Protein AF-A0A7K3G506-F1 (afdb_monomer)

Secondary structure (DSSP, 8-state):
--HHHHHHHHHTSPTT---EESS-SSSHHHHHHHHHHHHTT-SEEEEE-S-S--S-HHHHHHHHHHHHHT-SSGGGGHHHHHHHHHHTT-TTS-HHHHHHHHGGGGEEEEE--TTPPPPSSPPPPPPPTT----

Structure (mmCIF, N/CA/C/O backbone):
data_AF-A0A7K3G506-F1
#
_entry.id   AF-A0A7K3G506-F1
#
loop_
_atom_site.group_PDB
_atom_site.id
_atom_site.type_symbol
_atom_site.label_atom_id
_atom_site.label_alt_id
_atom_site.label_comp_id
_atom_site.label_asym_id
_atom_site.label_entity_id
_atom_site.label_seq_id
_atom_site.pdbx_PDB_ins_code
_atom_site.Cartn_x
_atom_site.Cartn_y
_atom_site.Cartn_z
_atom_site.occupancy
_atom_site.B_iso_or_equiv
_atom_site.auth_seq_id
_atom_site.auth_comp_id
_atom_site.auth_asym_id
_atom_site.auth_atom_id
_atom_site.pdbx_PDB_model_num
ATOM 1 N N . GLU A 1 1 ? -14.184 5.376 -9.229 1.00 81.75 1 GLU A N 1
ATOM 2 C CA . GLU A 1 1 ? -14.603 5.034 -7.856 1.00 81.75 1 GLU A CA 1
ATOM 3 C C . GLU A 1 1 ? -14.510 6.304 -7.027 1.00 81.75 1 GLU A C 1
ATOM 5 O O . GLU A 1 1 ? -13.584 7.082 -7.232 1.00 81.75 1 GLU A O 1
ATOM 10 N N . THR A 1 2 ? -15.489 6.560 -6.175 1.00 92.44 2 THR A N 1
ATOM 11 C CA . THR A 1 2 ? -15.476 7.658 -5.203 1.00 92.44 2 THR A CA 1
ATOM 12 C C . THR A 1 2 ? -14.801 7.214 -3.906 1.00 92.44 2 THR A C 1
ATOM 14 O O . THR A 1 2 ? -14.632 6.023 -3.656 1.00 92.44 2 THR A O 1
ATOM 17 N N . TRP A 1 3 ? -14.452 8.162 -3.031 1.00 93.25 3 TRP A N 1
ATOM 18 C CA . TRP A 1 3 ? -13.881 7.822 -1.724 1.00 93.25 3 TRP A CA 1
ATOM 19 C C . TRP A 1 3 ? -14.813 6.934 -0.883 1.00 93.25 3 TRP A C 1
ATOM 21 O O . TRP A 1 3 ? -14.336 5.993 -0.261 1.00 93.25 3 TRP A O 1
ATOM 31 N N . ALA A 1 4 ? -16.126 7.202 -0.887 1.00 95.00 4 ALA A N 1
ATOM 32 C CA . ALA A 1 4 ? -17.100 6.434 -0.106 1.00 95.00 4 ALA A CA 1
ATOM 33 C C . ALA A 1 4 ? -17.205 4.983 -0.599 1.00 95.00 4 ALA A C 1
ATOM 35 O O . ALA A 1 4 ? -17.148 4.060 0.205 1.00 95.00 4 ALA A O 1
ATOM 36 N N . GLU A 1 5 ? -17.256 4.783 -1.920 1.00 95.50 5 GLU A N 1
ATOM 37 C CA . GLU A 1 5 ? -17.247 3.444 -2.524 1.00 95.50 5 GLU A CA 1
ATOM 38 C C . GLU A 1 5 ? -15.960 2.680 -2.178 1.00 95.50 5 GLU A C 1
ATOM 40 O O . GLU A 1 5 ? -16.018 1.513 -1.789 1.00 95.50 5 GLU A O 1
ATOM 45 N N . ALA A 1 6 ? -14.802 3.348 -2.259 1.00 93.62 6 ALA A N 1
ATOM 46 C CA . ALA A 1 6 ? -13.521 2.752 -1.894 1.00 93.62 6 ALA A CA 1
ATOM 47 C C . ALA A 1 6 ? -13.464 2.394 -0.401 1.00 93.62 6 ALA A C 1
ATOM 49 O O . ALA A 1 6 ? -12.994 1.314 -0.045 1.00 93.62 6 ALA A O 1
ATOM 50 N N . TYR A 1 7 ? -13.946 3.285 0.468 1.00 95.75 7 TYR A N 1
ATOM 51 C CA . TYR A 1 7 ? -13.990 3.075 1.911 1.00 95.75 7 TYR A CA 1
ATOM 52 C C . TYR A 1 7 ? -14.862 1.875 2.274 1.00 95.75 7 TYR A C 1
ATOM 54 O O . TYR A 1 7 ? -14.389 0.993 2.984 1.00 95.75 7 TYR A O 1
ATOM 62 N N . ASP A 1 8 ? -16.094 1.803 1.765 1.00 96.69 8 ASP A N 1
ATOM 63 C CA . ASP A 1 8 ? -17.013 0.710 2.091 1.00 96.69 8 ASP A CA 1
ATOM 64 C C . ASP A 1 8 ? -16.474 -0.638 1.609 1.00 96.69 8 ASP A C 1
ATOM 66 O O . ASP A 1 8 ? -16.437 -1.598 2.378 1.00 96.69 8 ASP A O 1
ATOM 70 N N . ARG A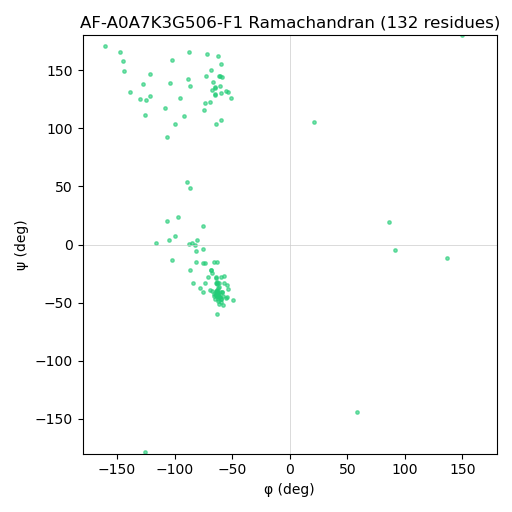 1 9 ? -15.946 -0.693 0.379 1.00 95.50 9 ARG A N 1
ATOM 71 C CA . ARG A 1 9 ? -15.311 -1.902 -0.161 1.00 95.50 9 ARG A CA 1
ATOM 72 C C . ARG A 1 9 ? -14.127 -2.373 0.686 1.00 95.50 9 ARG A C 1
ATOM 74 O O . ARG A 1 9 ? -13.942 -3.575 0.846 1.00 95.50 9 ARG A O 1
ATOM 81 N N . LEU A 1 10 ? -13.301 -1.451 1.180 1.00 94.94 10 LEU A N 1
ATOM 82 C CA . LEU A 1 10 ? -12.133 -1.771 2.006 1.00 94.94 10 LEU A CA 1
ATOM 83 C C . LEU A 1 10 ? -12.538 -2.159 3.433 1.00 94.94 10 LEU A C 1
ATOM 85 O O . LEU A 1 10 ? -12.032 -3.138 3.969 1.00 94.94 10 LEU A O 1
ATOM 89 N N . ARG A 1 11 ? -13.517 -1.463 4.015 1.00 95.38 11 ARG A N 1
ATOM 90 C CA . ARG A 1 11 ? -14.072 -1.763 5.341 1.00 95.38 11 ARG A CA 1
ATOM 91 C C . ARG A 1 11 ? -14.709 -3.156 5.401 1.00 95.38 11 ARG A C 1
ATOM 93 O O . ARG A 1 11 ? -14.614 -3.811 6.434 1.00 95.38 11 ARG A O 1
ATOM 100 N N . ASP A 1 12 ? -15.356 -3.593 4.321 1.00 96.38 12 ASP A N 1
ATOM 101 C CA . ASP A 1 12 ? -16.003 -4.910 4.221 1.00 96.38 12 ASP A CA 1
ATOM 102 C C . ASP A 1 12 ? -15.055 -6.025 3.736 1.00 96.38 12 ASP A C 1
ATOM 104 O O . ASP A 1 12 ? -15.473 -7.179 3.603 1.00 96.38 12 ASP A O 1
ATOM 108 N N . ALA A 1 13 ? -13.784 -5.711 3.466 1.00 94.62 13 ALA A N 1
ATOM 109 C CA . ALA A 1 13 ? -12.808 -6.698 3.026 1.00 94.62 13 ALA A CA 1
ATOM 110 C C . ALA A 1 13 ? -12.463 -7.699 4.142 1.00 94.62 13 ALA A C 1
ATOM 112 O O . ALA A 1 13 ? -12.473 -7.377 5.332 1.00 94.62 13 ALA A O 1
ATOM 113 N N . GLU A 1 14 ? -12.115 -8.929 3.752 1.00 91.81 14 GLU A N 1
ATOM 114 C CA . GLU 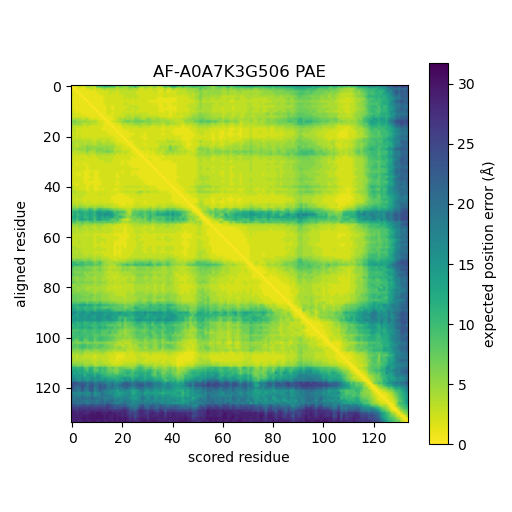A 1 14 ? -11.719 -9.966 4.705 1.00 91.81 14 GLU A CA 1
ATOM 115 C C . GLU A 1 14 ? -10.477 -9.537 5.503 1.00 91.81 14 GLU A C 1
ATOM 117 O O . GLU A 1 14 ? -9.569 -8.869 4.989 1.00 91.81 14 GLU A O 1
ATOM 122 N N . GLY A 1 15 ? -10.428 -9.945 6.773 1.00 85.62 15 GLY A N 1
ATOM 123 C CA . GLY A 1 15 ? -9.287 -9.695 7.645 1.00 85.62 15 GLY A CA 1
ATOM 124 C C . GLY A 1 15 ? -7.977 -10.177 7.017 1.00 85.62 15 GLY A C 1
ATOM 125 O O . GLY A 1 15 ? -7.880 -11.299 6.533 1.00 85.62 15 GLY A O 1
ATOM 126 N N . GLY A 1 16 ? -6.958 -9.316 7.032 1.00 84.00 16 GLY A N 1
ATOM 127 C CA . GLY A 1 16 ? -5.672 -9.589 6.384 1.00 84.00 16 GLY A CA 1
ATOM 128 C C . GLY A 1 16 ? -5.569 -9.094 4.939 1.00 84.00 16 GLY A C 1
ATOM 129 O O . GLY A 1 16 ? -4.477 -9.141 4.378 1.00 84.00 16 GLY A O 1
ATOM 130 N N . THR A 1 17 ? -6.644 -8.549 4.356 1.00 91.50 17 THR A N 1
ATOM 131 C CA . THR A 1 17 ? -6.575 -7.874 3.052 1.00 91.50 17 THR A CA 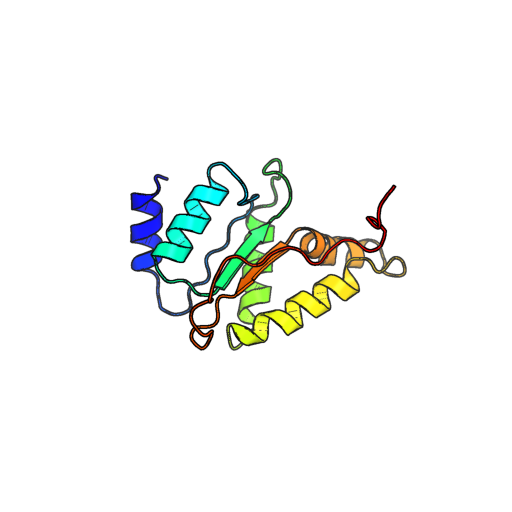1
ATOM 132 C C . THR A 1 17 ? -5.611 -6.687 3.108 1.00 91.50 17 THR A C 1
ATOM 134 O O . THR A 1 17 ? -5.713 -5.818 3.979 1.00 91.50 17 THR A O 1
ATOM 137 N N . VAL A 1 18 ? -4.693 -6.628 2.141 1.00 93.62 18 VAL A N 1
ATOM 138 C CA . VAL A 1 18 ? -3.723 -5.540 1.983 1.00 93.62 18 VAL A CA 1
ATOM 139 C C . VAL A 1 18 ? -4.099 -4.704 0.758 1.00 93.62 18 VAL A C 1
ATOM 141 O O . VAL A 1 18 ? -4.078 -5.225 -0.358 1.00 93.62 18 VAL A O 1
ATOM 144 N N . PRO A 1 19 ? -4.421 -3.410 0.917 1.00 95.19 19 PRO A N 1
ATOM 145 C CA . PRO A 1 19 ? -4.687 -2.526 -0.207 1.00 95.19 19 PRO A CA 1
ATOM 146 C C . PRO A 1 19 ? -3.429 -2.327 -1.057 1.00 95.19 19 PRO A C 1
ATOM 148 O O . PRO A 1 19 ? -2.360 -1.972 -0.549 1.00 95.19 19 PRO A O 1
ATOM 151 N N . VAL A 1 20 ? -3.575 -2.539 -2.366 1.00 95.12 20 VAL A N 1
ATOM 152 C CA . VAL A 1 20 ? -2.514 -2.357 -3.361 1.00 95.12 20 VAL A CA 1
ATOM 153 C C . VAL A 1 20 ? -2.963 -1.329 -4.392 1.00 95.12 20 VAL A C 1
ATOM 155 O O . VAL A 1 20 ? -4.031 -1.479 -4.981 1.00 95.12 20 VAL A O 1
ATOM 158 N N . TYR A 1 21 ? -2.144 -0.305 -4.637 1.00 94.00 21 TYR A N 1
ATOM 159 C CA . TYR A 1 21 ? -2.421 0.722 -5.644 1.00 94.00 21 TYR A CA 1
ATOM 160 C C . TYR A 1 21 ? -1.272 0.848 -6.652 1.00 94.00 21 TYR A C 1
ATOM 162 O O . TYR A 1 21 ? -0.121 1.074 -6.288 1.00 94.00 21 TYR A O 1
ATOM 170 N N . CYS A 1 22 ? -1.555 0.712 -7.946 1.00 92.19 22 CYS A N 1
ATOM 171 C CA . CYS A 1 22 ? -0.516 0.688 -8.978 1.00 92.19 22 CYS A CA 1
ATOM 172 C C . CYS A 1 22 ? 0.014 2.076 -9.386 1.00 92.19 22 CYS A C 1
ATOM 174 O O . CYS A 1 22 ? 0.840 2.159 -10.286 1.00 92.19 22 CYS A O 1
ATOM 176 N N . GLY A 1 23 ? -0.412 3.171 -8.750 1.00 91.25 23 GLY A N 1
ATOM 177 C CA . GLY A 1 23 ? 0.073 4.528 -9.034 1.00 91.25 23 GLY A CA 1
ATOM 178 C C . GLY A 1 23 ? 0.607 5.267 -7.802 1.00 91.25 23 GLY A C 1
ATOM 179 O O . GLY A 1 23 ? 0.589 4.723 -6.696 1.00 91.25 23 GLY A O 1
ATOM 180 N N . PRO A 1 24 ? 1.038 6.529 -7.970 1.00 91.19 24 PRO A N 1
ATOM 181 C CA . PRO A 1 24 ? 1.551 7.333 -6.871 1.00 91.19 24 PRO A CA 1
ATOM 182 C C . PRO A 1 24 ? 0.410 7.773 -5.946 1.00 91.19 24 PRO A C 1
ATOM 184 O O . PRO A 1 24 ? -0.687 8.081 -6.406 1.00 91.19 24 PRO A O 1
ATOM 187 N N . VAL A 1 25 ? 0.676 7.847 -4.638 1.00 92.06 25 VAL A N 1
ATOM 188 C CA . VAL A 1 25 ? -0.333 8.202 -3.612 1.00 92.06 25 VAL A CA 1
ATOM 189 C C . VAL A 1 25 ? -0.189 9.623 -3.059 1.00 92.06 25 VAL A C 1
ATOM 191 O O . VAL A 1 25 ? -0.910 10.008 -2.148 1.00 92.06 25 VAL A O 1
ATOM 194 N N . GLY A 1 26 ? 0.748 10.418 -3.585 1.00 87.38 26 GLY A N 1
ATOM 195 C CA . GLY A 1 26 ? 0.970 11.796 -3.125 1.00 87.38 26 GLY A CA 1
ATOM 196 C C . GLY A 1 26 ? -0.109 12.791 -3.571 1.00 87.38 26 GLY A C 1
ATOM 197 O O . GLY A 1 26 ? -0.184 13.891 -3.032 1.00 87.38 26 GLY A O 1
ATOM 198 N N . SER A 1 27 ? -0.934 12.429 -4.557 1.00 85.56 27 SER A N 1
ATOM 199 C CA . SER A 1 27 ? -2.002 13.270 -5.104 1.00 85.56 27 SER A CA 1
ATOM 200 C C . SER A 1 27 ? -3.050 12.433 -5.853 1.00 85.56 27 SER A C 1
ATOM 202 O O . SER A 1 27 ? -2.860 11.235 -6.074 1.00 85.56 27 SER A O 1
ATOM 204 N N . GLY A 1 28 ? -4.164 13.070 -6.233 1.00 90.19 28 GLY A N 1
ATOM 205 C CA . GLY A 1 28 ? -5.198 12.477 -7.088 1.00 90.19 28 GLY A CA 1
ATOM 206 C C . GLY A 1 28 ? -5.814 11.194 -6.526 1.00 90.19 28 GLY A C 1
ATOM 207 O O . GLY A 1 28 ? -5.983 11.044 -5.313 1.00 90.19 28 GLY A O 1
ATOM 208 N N . ASP A 1 29 ? -6.129 10.262 -7.424 1.00 90.31 29 ASP A N 1
ATOM 209 C CA . ASP A 1 29 ? -6.830 9.013 -7.104 1.00 90.31 29 ASP A CA 1
ATOM 210 C C . ASP A 1 29 ? -6.055 8.129 -6.121 1.00 90.31 29 ASP A C 1
ATOM 212 O O . ASP A 1 29 ? -6.653 7.487 -5.261 1.00 90.31 29 ASP A O 1
ATOM 216 N N . GLY A 1 30 ? -4.719 8.141 -6.180 1.00 90.56 30 GLY A N 1
ATOM 217 C CA . GLY A 1 30 ? -3.896 7.367 -5.253 1.00 90.56 30 GLY A CA 1
ATOM 218 C C . GLY A 1 30 ? -3.940 7.904 -3.829 1.00 90.56 30 GLY A C 1
ATOM 219 O O . GLY A 1 30 ? -4.009 7.122 -2.882 1.00 90.56 30 GLY A O 1
ATOM 220 N N . LEU A 1 31 ? -3.955 9.231 -3.669 1.00 92.44 31 LEU A N 1
ATOM 221 C CA . LEU A 1 31 ? -4.150 9.855 -2.359 1.00 92.44 31 LEU A CA 1
ATOM 222 C C . LEU A 1 31 ? -5.539 9.526 -1.802 1.00 92.44 31 LEU A C 1
ATOM 224 O O . LEU A 1 31 ? -5.671 9.179 -0.629 1.00 92.44 31 LEU A O 1
ATOM 228 N N . MET A 1 32 ? -6.572 9.595 -2.646 1.00 94.62 32 MET A N 1
ATOM 229 C CA . MET A 1 32 ? -7.935 9.225 -2.262 1.00 94.62 32 MET A CA 1
ATOM 230 C C . MET A 1 32 ? -8.011 7.759 -1.810 1.00 94.62 32 MET A C 1
ATOM 232 O O . MET A 1 32 ? -8.540 7.486 -0.732 1.00 94.62 32 MET A O 1
ATOM 236 N N . ALA A 1 33 ? -7.458 6.833 -2.598 1.00 92.75 33 ALA A N 1
ATOM 237 C CA . ALA A 1 33 ? -7.454 5.405 -2.295 1.00 92.75 33 ALA A CA 1
ATOM 238 C C . ALA A 1 33 ? -6.686 5.089 -1.001 1.00 92.75 33 ALA A C 1
ATOM 240 O O . ALA A 1 33 ? -7.169 4.321 -0.171 1.00 92.75 33 ALA A O 1
ATOM 241 N N . MET A 1 34 ? -5.526 5.723 -0.789 1.00 93.00 34 MET A N 1
ATOM 242 C CA . MET A 1 34 ? -4.741 5.554 0.437 1.00 93.00 34 MET A CA 1
ATOM 243 C C . MET A 1 34 ? -5.494 6.072 1.669 1.00 93.00 34 MET A C 1
ATOM 245 O O . MET A 1 34 ? -5.537 5.399 2.696 1.00 93.00 34 MET A O 1
ATOM 249 N N . ASN A 1 35 ? -6.156 7.228 1.566 1.00 93.44 35 ASN A N 1
ATOM 250 C CA . ASN A 1 35 ? -6.971 7.754 2.661 1.00 93.44 35 ASN A CA 1
ATOM 251 C C . ASN A 1 35 ? -8.156 6.836 2.993 1.00 93.44 35 ASN A C 1
ATOM 253 O O . ASN A 1 35 ? -8.468 6.654 4.167 1.00 93.44 35 ASN A O 1
ATOM 257 N N . ALA A 1 36 ? -8.809 6.248 1.985 1.00 95.12 36 ALA A N 1
ATOM 258 C CA . ALA A 1 36 ? -9.877 5.271 2.198 1.00 95.12 36 ALA A CA 1
ATOM 259 C C . ALA A 1 36 ? -9.359 4.008 2.912 1.00 95.12 36 ALA A C 1
ATOM 261 O O . ALA A 1 36 ? -9.967 3.570 3.885 1.00 95.12 36 ALA A O 1
ATOM 262 N N . ALA 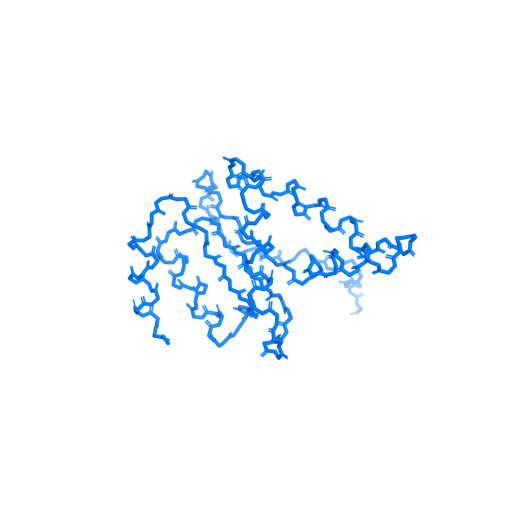A 1 37 ? -8.205 3.475 2.494 1.00 93.44 37 ALA A N 1
ATOM 263 C CA . ALA A 1 37 ? -7.561 2.320 3.124 1.00 93.44 37 ALA A CA 1
ATOM 264 C C . ALA A 1 37 ? -7.214 2.552 4.601 1.00 93.44 37 ALA A C 1
ATOM 266 O O . ALA A 1 37 ? -7.519 1.714 5.450 1.00 93.44 37 ALA A O 1
ATOM 267 N N . LEU A 1 38 ? -6.610 3.699 4.919 1.00 90.00 38 LEU A N 1
ATOM 268 C CA . LEU A 1 38 ? -6.262 4.047 6.297 1.00 90.00 38 LEU A CA 1
ATOM 269 C C . LEU A 1 38 ? -7.513 4.250 7.159 1.00 90.00 38 LEU A C 1
ATOM 271 O O . LEU A 1 38 ? -7.577 3.745 8.276 1.00 90.00 38 LEU A O 1
ATOM 275 N N . ALA A 1 39 ? -8.535 4.931 6.632 1.00 92.50 39 ALA A N 1
ATOM 276 C CA . ALA A 1 39 ? -9.801 5.127 7.338 1.00 92.50 39 ALA A CA 1
ATOM 277 C C . ALA A 1 39 ? -10.548 3.805 7.588 1.00 92.50 39 ALA A C 1
ATOM 279 O O . ALA A 1 39 ? -11.211 3.663 8.614 1.00 92.50 39 ALA A O 1
ATOM 280 N N . ALA A 1 40 ? -10.437 2.838 6.672 1.00 93.50 40 ALA A N 1
ATOM 281 C CA . ALA A 1 40 ? -10.985 1.490 6.823 1.00 93.50 40 ALA A CA 1
ATOM 282 C C . ALA A 1 40 ? -10.172 0.604 7.792 1.00 93.50 40 ALA A C 1
ATOM 284 O O . ALA A 1 40 ? -10.587 -0.511 8.095 1.00 93.50 40 ALA A O 1
ATOM 285 N N . GLY A 1 41 ? -9.048 1.100 8.323 1.00 90.12 41 GLY A N 1
ATOM 286 C CA . GLY A 1 41 ? -8.267 0.426 9.360 1.00 90.12 41 GLY A CA 1
ATOM 287 C C . GLY A 1 41 ? -7.241 -0.577 8.837 1.00 90.12 41 GLY A C 1
ATOM 288 O O . GLY A 1 41 ? -6.802 -1.432 9.603 1.00 90.12 41 GLY A O 1
ATOM 289 N N . HIS A 1 42 ? -6.836 -0.495 7.563 1.00 91.62 42 HIS A N 1
ATOM 290 C CA . HIS A 1 42 ? -5.777 -1.359 7.038 1.00 91.62 42 HIS A CA 1
ATOM 291 C C . HIS A 1 42 ? -4.397 -0.905 7.553 1.00 91.62 42 HIS A C 1
ATOM 293 O O . HIS A 1 42 ? -3.934 0.175 7.179 1.00 91.62 42 HIS A O 1
ATOM 299 N N . PRO A 1 43 ? -3.689 -1.729 8.351 1.00 87.88 43 PRO A N 1
ATOM 300 C CA . PRO A 1 43 ? -2.397 -1.363 8.940 1.00 87.88 43 PRO A CA 1
ATOM 301 C C . PRO A 1 43 ? -1.223 -1.539 7.965 1.00 87.88 43 PRO A C 1
ATOM 303 O O . PRO A 1 43 ? -0.076 -1.245 8.291 1.00 87.88 43 PRO A O 1
ATOM 306 N N . LEU A 1 44 ? -1.474 -2.085 6.777 1.00 91.81 44 LEU A N 1
ATOM 307 C CA . LEU A 1 44 ? -0.473 -2.345 5.753 1.00 91.81 44 LEU A CA 1
ATOM 308 C C . LEU A 1 44 ? -1.064 -1.966 4.399 1.00 91.81 44 LEU A C 1
ATOM 310 O O . LEU A 1 44 ? -2.162 -2.408 4.079 1.00 91.81 44 LEU A O 1
ATOM 314 N N . ALA A 1 45 ? -0.327 -1.193 3.605 1.00 94.81 45 ALA A N 1
ATOM 315 C CA . ALA A 1 45 ? -0.682 -0.865 2.227 1.00 94.81 45 ALA A CA 1
ATOM 316 C C . ALA A 1 45 ? 0.573 -0.790 1.348 1.00 94.81 45 ALA A C 1
ATOM 318 O O . ALA A 1 45 ? 1.654 -0.423 1.821 1.00 94.8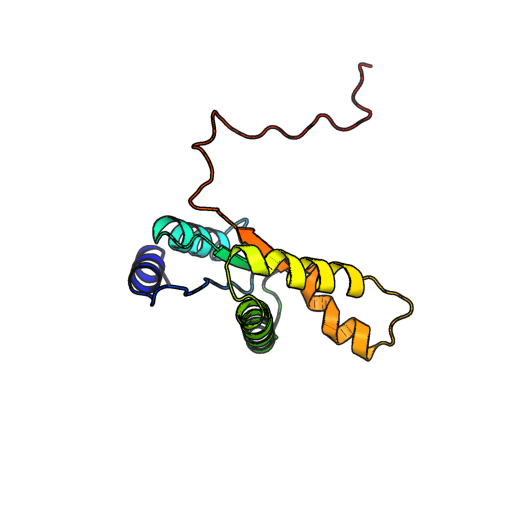1 45 ALA A O 1
ATOM 319 N N . LEU A 1 46 ? 0.432 -1.117 0.064 1.00 95.38 46 LEU A N 1
ATOM 320 C CA . LEU A 1 46 ? 1.522 -1.113 -0.913 1.00 95.38 46 LEU A CA 1
ATOM 321 C C . LEU A 1 46 ? 1.132 -0.294 -2.142 1.00 95.38 46 LEU A C 1
ATOM 323 O O . LEU A 1 46 ? 0.014 -0.399 -2.642 1.00 95.38 46 LEU A O 1
ATOM 327 N N . TRP A 1 47 ? 2.056 0.509 -2.663 1.00 94.94 47 TRP A N 1
ATOM 328 C CA . TRP A 1 47 ? 1.816 1.240 -3.904 1.00 94.94 47 TRP A CA 1
ATOM 329 C C . TRP A 1 47 ? 3.065 1.435 -4.752 1.00 94.94 47 TRP A C 1
ATOM 331 O O . TRP A 1 47 ? 4.195 1.261 -4.284 1.00 94.94 47 TRP A O 1
ATOM 341 N N . ARG A 1 48 ? 2.848 1.816 -6.014 1.00 92.50 48 ARG A N 1
ATOM 342 C CA . ARG A 1 48 ? 3.910 2.216 -6.937 1.00 92.50 48 ARG A CA 1
ATOM 343 C C . ARG A 1 48 ? 4.235 3.709 -6.786 1.00 92.50 48 ARG A C 1
ATOM 345 O O . ARG A 1 48 ? 3.347 4.540 -6.717 1.00 92.50 48 ARG A O 1
ATOM 352 N N . THR A 1 49 ? 5.503 4.093 -6.760 1.00 89.75 49 THR A N 1
ATOM 353 C CA . THR A 1 49 ? 5.948 5.491 -6.634 1.00 89.75 49 THR A CA 1
ATOM 354 C C . THR A 1 49 ? 6.044 6.218 -7.977 1.00 89.75 49 THR A C 1
ATOM 356 O O . THR A 1 49 ? 6.004 7.446 -7.998 1.00 89.75 49 THR A O 1
ATOM 359 N N . GLY A 1 50 ? 6.173 5.477 -9.083 1.00 82.31 50 GLY A N 1
ATOM 360 C CA . GLY A 1 50 ? 6.222 6.014 -10.447 1.00 82.31 50 GLY A CA 1
ATOM 361 C C . GLY A 1 50 ? 4.875 6.550 -10.944 1.00 82.31 50 GLY A C 1
ATOM 362 O O . GLY A 1 50 ? 3.831 6.250 -10.365 1.00 82.31 50 GLY A O 1
ATOM 363 N N . ALA A 1 51 ? 4.909 7.343 -12.019 1.00 73.94 51 ALA A N 1
ATOM 364 C CA . ALA A 1 51 ? 3.713 7.891 -12.661 1.00 73.94 51 ALA A CA 1
ATOM 365 C C . ALA A 1 51 ? 2.772 6.780 -13.163 1.00 73.94 51 ALA A C 1
ATOM 367 O O . ALA A 1 51 ? 3.197 5.655 -13.407 1.00 73.94 51 ALA A O 1
ATOM 368 N N . HIS A 1 52 ? 1.480 7.093 -13.298 1.00 70.56 52 HIS A N 1
ATOM 369 C CA . HIS A 1 52 ? 0.457 6.166 -13.798 1.00 70.56 52 HIS A CA 1
ATOM 370 C C . HIS A 1 52 ? 0.372 6.208 -15.338 1.00 70.56 52 HIS A C 1
ATOM 372 O O . HIS A 1 52 ? -0.696 6.390 -15.908 1.00 70.56 52 HIS A O 1
ATOM 378 N N . ASP A 1 53 ? 1.507 6.118 -16.025 1.00 73.38 53 ASP A N 1
ATOM 379 C CA . ASP A 1 53 ? 1.614 6.040 -17.491 1.00 73.38 53 ASP A CA 1
ATOM 380 C C . ASP A 1 53 ? 1.988 4.626 -17.968 1.00 73.38 53 ASP A C 1
ATOM 382 O O . ASP A 1 53 ? 2.459 4.418 -19.087 1.00 73.38 53 ASP A O 1
ATOM 386 N N . HIS A 1 54 ? 1.759 3.632 -17.112 1.00 78.06 54 HIS A N 1
ATOM 387 C CA . HIS A 1 54 ? 2.147 2.249 -17.339 1.00 78.06 54 HIS A CA 1
ATOM 388 C C . HIS A 1 54 ? 0.973 1.368 -17.774 1.00 78.06 54 HIS A C 1
ATOM 390 O O . HIS A 1 54 ? -0.1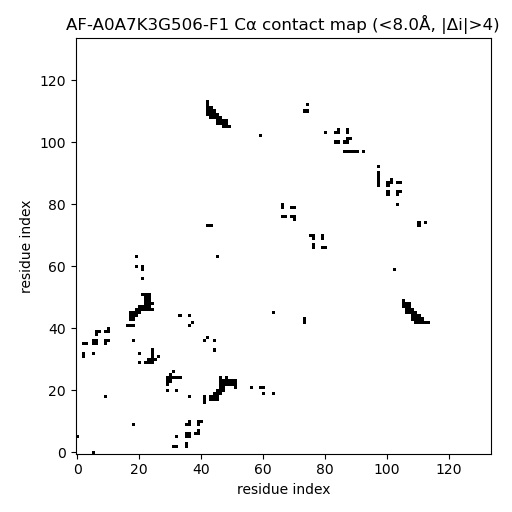99 1.683 -17.578 1.00 78.06 54 HIS A O 1
ATOM 396 N N . THR A 1 55 ? 1.315 0.252 -18.412 1.00 83.25 55 THR A N 1
ATOM 397 C CA . THR A 1 55 ? 0.355 -0.738 -18.930 1.00 83.25 55 THR A CA 1
ATOM 398 C C . THR A 1 55 ? 0.490 -2.094 -18.237 1.00 83.25 55 THR A C 1
ATOM 400 O O . THR A 1 55 ? -0.252 -3.025 -18.539 1.00 83.25 55 THR A O 1
ATOM 403 N N . ASP A 1 56 ? 1.400 -2.205 -17.267 1.00 88.19 56 ASP A N 1
ATOM 404 C CA . ASP A 1 56 ? 1.755 -3.433 -16.555 1.00 88.19 56 ASP A CA 1
ATOM 405 C C . ASP A 1 56 ? 1.027 -3.568 -15.203 1.00 88.19 56 ASP A C 1
ATOM 407 O O . ASP A 1 56 ? 1.491 -4.282 -14.314 1.00 88.19 56 ASP A O 1
ATOM 411 N N . CYS A 1 57 ? -0.133 -2.915 -15.032 1.00 90.62 57 CYS A N 1
ATOM 412 C CA . CYS A 1 57 ? -0.927 -2.964 -13.796 1.00 90.62 57 CYS A CA 1
ATOM 413 C C . CYS A 1 57 ? -1.156 -4.401 -13.302 1.00 90.62 57 CYS A C 1
ATOM 415 O O . CYS A 1 57 ? -0.946 -4.687 -12.126 1.00 90.62 57 CYS A O 1
ATOM 417 N N . ALA A 1 58 ? -1.570 -5.311 -14.188 1.00 92.25 58 ALA A N 1
ATOM 418 C CA . ALA A 1 58 ? -1.852 -6.700 -13.819 1.00 92.25 58 ALA A CA 1
ATOM 419 C C . ALA A 1 58 ? -0.597 -7.414 -13.288 1.00 92.25 58 ALA A C 1
ATOM 421 O O . ALA A 1 58 ? -0.625 -8.005 -12.211 1.00 92.25 58 ALA A O 1
ATOM 422 N N . GLU A 1 59 ? 0.529 -7.269 -13.989 1.00 91.56 59 GLU A N 1
ATOM 423 C CA . GLU A 1 59 ? 1.822 -7.829 -13.585 1.00 91.56 59 GLU A CA 1
ATOM 424 C C . GLU A 1 59 ? 2.299 -7.249 -12.245 1.00 91.56 59 GLU A C 1
ATOM 426 O O . GLU A 1 59 ? 2.845 -7.966 -11.404 1.00 91.56 59 GLU A O 1
ATOM 431 N N . PHE A 1 60 ? 2.060 -5.956 -12.007 1.00 92.38 60 PHE A N 1
ATOM 432 C CA . PHE A 1 60 ? 2.337 -5.321 -10.723 1.00 92.38 60 PHE A CA 1
ATOM 433 C C . PHE A 1 60 ? 1.512 -5.934 -9.588 1.00 92.38 60 PHE A C 1
ATOM 435 O O . PHE A 1 60 ? 2.078 -6.273 -8.550 1.00 92.38 60 PHE A O 1
ATOM 442 N N . HIS A 1 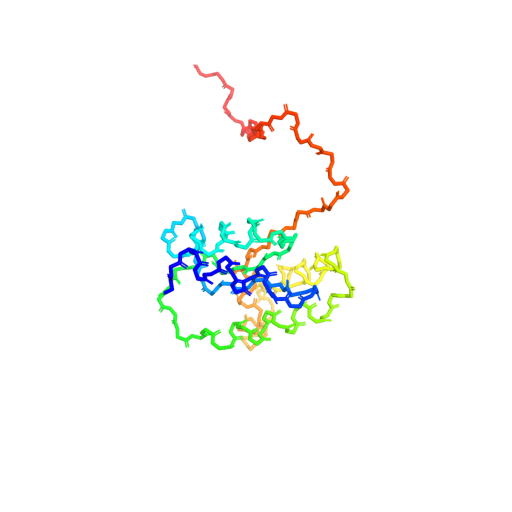61 ? 0.201 -6.100 -9.782 1.00 93.38 61 HIS A N 1
ATOM 443 C CA . HIS A 1 61 ? -0.675 -6.700 -8.776 1.00 93.38 61 HIS A CA 1
ATOM 444 C C . HIS A 1 61 ? -0.302 -8.161 -8.491 1.00 93.38 61 HIS A C 1
ATOM 446 O O . HIS A 1 61 ? -0.241 -8.538 -7.326 1.00 93.38 61 HIS A O 1
ATOM 452 N N . GLU A 1 62 ? 0.054 -8.954 -9.505 1.00 94.19 62 GLU A N 1
ATOM 453 C CA . GLU A 1 62 ? 0.557 -10.321 -9.302 1.00 94.19 62 GLU A CA 1
ATOM 454 C C . GLU A 1 62 ? 1.866 -10.360 -8.506 1.00 94.19 62 GLU A C 1
ATOM 456 O O . GLU A 1 62 ? 2.069 -11.215 -7.644 1.00 94.19 62 GLU A O 1
ATOM 461 N N . ARG A 1 63 ? 2.798 -9.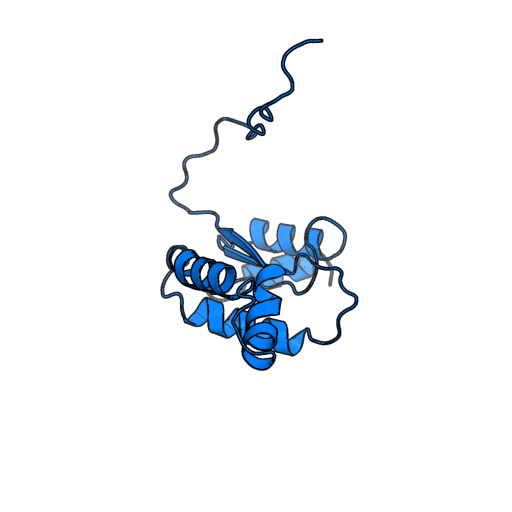449 -8.798 1.00 92.75 63 ARG A N 1
ATOM 462 C CA . ARG A 1 63 ? 4.061 -9.359 -8.056 1.00 92.75 63 ARG A CA 1
ATOM 463 C C . ARG A 1 63 ? 3.844 -8.902 -6.616 1.00 92.75 63 ARG A C 1
ATOM 465 O O . ARG A 1 63 ? 4.507 -9.422 -5.720 1.00 92.75 63 ARG A O 1
ATOM 472 N N . ALA A 1 64 ? 2.937 -7.951 -6.398 1.00 94.44 64 ALA A N 1
ATOM 473 C CA . ALA A 1 64 ? 2.549 -7.497 -5.069 1.00 94.44 64 ALA A CA 1
ATOM 474 C C . ALA A 1 64 ? 1.905 -8.631 -4.264 1.00 94.44 64 ALA A C 1
ATOM 476 O O . ALA A 1 64 ? 2.280 -8.830 -3.114 1.00 94.44 64 ALA A O 1
ATOM 477 N N . ASP A 1 65 ? 1.015 -9.407 -4.881 1.00 93.88 65 ASP A N 1
ATOM 478 C CA . ASP A 1 65 ? 0.389 -10.576 -4.264 1.00 93.88 65 ASP A CA 1
ATOM 479 C C . ASP A 1 65 ? 1.437 -11.598 -3.804 1.00 93.88 65 ASP A C 1
ATOM 481 O O . ASP A 1 65 ? 1.503 -11.914 -2.620 1.00 93.88 65 ASP A O 1
ATOM 485 N N . ARG A 1 66 ? 2.359 -12.008 -4.689 1.00 92.25 66 ARG A N 1
ATOM 486 C CA . ARG A 1 66 ? 3.457 -12.929 -4.325 1.00 92.25 66 ARG A CA 1
ATOM 487 C C . ARG A 1 66 ? 4.319 -12.382 -3.183 1.00 92.25 66 ARG A C 1
ATOM 489 O O . ARG A 1 66 ? 4.634 -13.104 -2.244 1.00 92.25 66 ARG A O 1
ATOM 496 N N . LEU A 1 67 ? 4.675 -11.097 -3.243 1.00 91.75 67 LEU A N 1
ATOM 497 C CA . LEU A 1 67 ? 5.465 -10.435 -2.204 1.00 91.75 67 LEU A CA 1
ATOM 498 C C . LEU A 1 67 ? 4.767 -10.459 -0.834 1.00 91.75 67 LEU A C 1
ATOM 500 O O . LEU A 1 67 ? 5.428 -10.622 0.192 1.00 91.75 67 LEU A O 1
ATOM 504 N N . LEU A 1 68 ? 3.453 -10.239 -0.817 1.00 91.88 68 LEU A N 1
ATOM 505 C CA . LEU A 1 68 ? 2.650 -10.204 0.403 1.00 91.88 68 LEU A CA 1
ATOM 506 C C . LEU A 1 68 ? 2.362 -11.615 0.926 1.00 91.88 68 LEU A C 1
ATOM 508 O O . LEU A 1 68 ? 2.429 -11.824 2.134 1.00 91.88 68 LEU A O 1
ATOM 512 N N . ALA A 1 69 ? 2.133 -12.586 0.041 1.00 89.81 69 ALA A N 1
ATOM 513 C CA . ALA A 1 69 ? 1.944 -13.992 0.389 1.00 89.81 69 ALA A CA 1
ATOM 514 C C . ALA A 1 69 ? 3.192 -14.610 1.046 1.00 89.81 69 ALA A C 1
ATOM 516 O O . ALA A 1 69 ? 3.072 -15.420 1.965 1.00 89.81 69 ALA A O 1
ATOM 517 N N . ASP A 1 70 ? 4.392 -14.179 0.642 1.00 87.12 70 ASP A N 1
ATOM 518 C CA . ASP A 1 70 ? 5.654 -14.589 1.274 1.00 87.12 70 ASP A CA 1
ATOM 519 C C . ASP A 1 70 ? 5.792 -14.080 2.728 1.00 87.12 70 ASP A C 1
ATOM 521 O O . ASP A 1 70 ? 6.642 -14.555 3.490 1.00 87.12 70 ASP A O 1
ATOM 525 N N . ALA A 1 71 ? 4.972 -13.108 3.145 1.00 85.31 71 ALA A N 1
ATOM 526 C CA . ALA A 1 71 ? 4.990 -12.540 4.485 1.00 85.31 71 ALA A CA 1
ATOM 527 C C . ALA A 1 71 ? 3.887 -13.143 5.374 1.00 85.31 71 ALA A C 1
ATOM 529 O O . ALA A 1 71 ? 2.738 -12.724 5.346 1.00 85.31 71 ALA A O 1
ATOM 530 N N . ALA A 1 72 ? 4.262 -14.047 6.286 1.00 78.06 72 ALA A N 1
ATOM 531 C CA . ALA A 1 72 ? 3.328 -14.640 7.259 1.00 78.06 72 ALA A CA 1
ATOM 532 C C . ALA A 1 72 ? 2.703 -13.630 8.251 1.00 78.06 72 ALA A C 1
ATOM 534 O O . ALA A 1 72 ? 1.758 -13.953 8.964 1.00 78.06 72 ALA A O 1
ATOM 535 N N . THR A 1 73 ? 3.261 -12.419 8.351 1.00 85.69 73 THR A N 1
ATOM 536 C CA . THR A 1 73 ? 2.752 -11.328 9.194 1.00 85.69 73 THR A CA 1
ATOM 537 C C . THR A 1 73 ? 2.985 -9.988 8.504 1.00 85.69 73 THR A C 1
ATOM 539 O O . THR A 1 73 ? 3.931 -9.853 7.725 1.00 85.69 73 THR A O 1
ATOM 542 N N . ALA A 1 74 ? 2.217 -8.955 8.871 1.00 83.62 74 ALA A N 1
ATOM 543 C CA . ALA A 1 74 ? 2.451 -7.589 8.389 1.00 83.62 74 ALA A CA 1
ATOM 544 C C . ALA A 1 74 ? 3.893 -7.109 8.663 1.00 83.62 74 ALA A C 1
ATOM 546 O O . ALA A 1 74 ? 4.506 -6.432 7.842 1.00 83.62 74 ALA A O 1
ATOM 547 N N . TRP A 1 75 ? 4.490 -7.525 9.787 1.00 85.50 75 TRP A N 1
ATOM 548 C CA . TRP A 1 75 ? 5.884 -7.222 10.126 1.00 85.50 75 TRP A CA 1
ATOM 549 C C . TRP A 1 75 ? 6.889 -7.985 9.243 1.00 85.50 75 TRP A C 1
ATOM 551 O O . TRP A 1 75 ? 7.998 -7.501 9.003 1.00 85.50 75 TRP A O 1
ATOM 561 N N . GLY A 1 76 ? 6.506 -9.160 8.741 1.00 88.38 76 GLY A N 1
ATOM 562 C CA . GLY A 1 76 ? 7.322 -10.015 7.882 1.00 88.38 76 GLY A CA 1
ATOM 563 C C . GLY A 1 76 ? 7.654 -9.385 6.530 1.00 88.38 76 GLY A C 1
ATOM 564 O O . GLY A 1 76 ? 8.737 -9.636 6.007 1.00 88.38 76 GLY A O 1
ATOM 565 N N . VAL A 1 77 ? 6.801 -8.486 6.019 1.00 89.44 77 VAL A N 1
ATOM 566 C CA . VAL A 1 77 ? 6.950 -7.857 4.690 1.00 89.44 77 VAL A CA 1
ATOM 567 C C . VAL A 1 77 ? 8.281 -7.114 4.511 1.00 89.44 77 VAL A C 1
ATOM 569 O O . VAL A 1 77 ? 8.816 -7.026 3.405 1.00 89.44 77 VAL A O 1
ATOM 572 N N . ARG A 1 78 ? 8.883 -6.615 5.601 1.00 88.38 78 ARG A N 1
ATOM 573 C CA . ARG A 1 78 ? 10.157 -5.880 5.532 1.00 88.38 78 ARG A CA 1
ATOM 574 C C . ARG A 1 78 ? 11.311 -6.735 5.019 1.00 88.38 78 ARG A C 1
ATOM 576 O O . ARG A 1 78 ? 12.202 -6.191 4.372 1.00 88.38 78 ARG A O 1
ATOM 583 N N . GLY A 1 79 ? 11.325 -8.035 5.315 1.00 88.38 79 GLY A N 1
ATOM 584 C CA . GLY A 1 79 ? 12.380 -8.947 4.864 1.00 88.38 79 GLY A CA 1
ATOM 585 C C . GLY A 1 79 ? 12.409 -9.068 3.337 1.00 88.38 79 GLY A C 1
ATOM 586 O O . GLY A 1 79 ? 13.413 -8.686 2.727 1.00 88.38 79 GLY A O 1
ATOM 587 N N . PRO A 1 80 ? 11.305 -9.516 2.712 1.00 89.06 80 PRO A N 1
ATOM 588 C CA . PRO A 1 80 ? 11.158 -9.565 1.261 1.00 89.06 80 PRO A CA 1
ATOM 589 C C . PRO A 1 80 ? 11.394 -8.211 0.577 1.00 89.06 80 PRO A C 1
ATOM 591 O O . PRO A 1 80 ? 12.195 -8.140 -0.355 1.00 89.06 80 PRO A O 1
ATOM 594 N N . VAL A 1 81 ? 10.817 -7.115 1.090 1.00 89.31 81 VAL A N 1
ATOM 595 C CA . VAL A 1 81 ? 11.029 -5.760 0.536 1.00 89.31 81 VAL A CA 1
ATOM 596 C C . VAL A 1 81 ? 12.504 -5.357 0.584 1.00 89.31 81 VAL A C 1
ATOM 598 O O . VAL A 1 81 ? 13.044 -4.856 -0.403 1.00 89.31 81 VAL A O 1
ATOM 601 N N . ARG A 1 82 ? 13.192 -5.595 1.709 1.00 87.88 82 ARG A N 1
ATOM 602 C CA . ARG A 1 82 ? 14.632 -5.324 1.828 1.00 87.88 82 ARG A CA 1
ATOM 603 C C . ARG A 1 82 ? 15.429 -6.166 0.838 1.00 87.88 82 ARG A C 1
ATOM 605 O O . ARG A 1 82 ? 16.315 -5.631 0.179 1.00 87.88 82 ARG A O 1
ATOM 612 N N . SER A 1 83 ? 15.111 -7.454 0.719 1.00 88.00 83 SER A N 1
ATOM 613 C CA . SER A 1 83 ? 15.802 -8.360 -0.199 1.00 88.00 83 SER A CA 1
ATOM 614 C C . SER A 1 83 ? 15.657 -7.913 -1.653 1.00 88.00 83 SER A C 1
ATOM 616 O O . SER A 1 83 ? 16.654 -7.851 -2.369 1.00 88.00 83 SER A O 1
ATOM 618 N N . LEU A 1 84 ? 14.447 -7.529 -2.068 1.00 86.62 84 LEU A N 1
ATOM 619 C CA . LEU A 1 84 ? 14.186 -6.986 -3.399 1.00 86.62 84 LEU A CA 1
ATOM 620 C C . LEU A 1 84 ? 14.994 -5.709 -3.660 1.00 86.62 84 LEU A C 1
ATOM 622 O O . LEU A 1 84 ? 15.672 -5.608 -4.681 1.00 86.62 84 LEU A O 1
ATOM 626 N N . ARG A 1 85 ? 14.998 -4.767 -2.709 1.00 85.94 85 ARG A N 1
ATOM 627 C CA . ARG A 1 85 ? 15.749 -3.507 -2.830 1.00 85.94 85 ARG A CA 1
ATOM 628 C C . ARG A 1 85 ? 17.263 -3.699 -2.889 1.00 85.94 85 ARG A C 1
ATOM 630 O O . ARG A 1 85 ? 17.943 -2.885 -3.497 1.00 85.94 85 ARG A O 1
ATOM 637 N N . THR A 1 86 ? 17.803 -4.753 -2.279 1.00 86.56 86 THR A N 1
ATOM 638 C CA . THR A 1 86 ? 19.233 -5.081 -2.396 1.00 86.56 86 THR A CA 1
ATOM 639 C C . THR A 1 86 ? 19.585 -5.654 -3.770 1.00 86.56 86 THR A C 1
ATOM 641 O O . THR A 1 86 ? 20.681 -5.401 -4.258 1.00 86.56 86 THR A O 1
ATOM 644 N N . ARG A 1 87 ? 18.673 -6.401 -4.404 1.00 84.31 87 ARG A N 1
ATOM 645 C CA . ARG A 1 87 ? 18.914 -7.031 -5.714 1.00 84.31 87 ARG A CA 1
ATOM 646 C C . ARG A 1 87 ? 18.661 -6.095 -6.894 1.00 84.31 87 ARG A C 1
ATOM 648 O O . ARG A 1 87 ? 19.346 -6.209 -7.900 1.00 84.31 87 ARG A O 1
ATOM 655 N N . ALA A 1 88 ? 17.705 -5.174 -6.780 1.00 82.38 88 ALA A N 1
ATOM 656 C CA . ALA A 1 88 ? 17.330 -4.268 -7.867 1.00 82.38 88 ALA A CA 1
ATOM 657 C C . ALA A 1 88 ? 18.498 -3.444 -8.467 1.00 82.38 88 ALA A C 1
ATOM 659 O O . ALA A 1 88 ? 18.640 -3.437 -9.692 1.00 82.38 88 ALA A O 1
ATOM 660 N N . PRO A 1 89 ? 19.397 -2.829 -7.667 1.00 80.81 89 PRO A N 1
ATOM 661 C CA . PRO A 1 89 ? 20.502 -2.044 -8.209 1.00 80.81 89 PRO A CA 1
ATOM 662 C C . PRO A 1 89 ? 21.714 -2.887 -8.638 1.00 80.81 89 PRO A C 1
ATOM 664 O O . PRO A 1 89 ? 22.706 -2.302 -9.082 1.00 80.81 89 PRO A O 1
ATOM 667 N N . ASP A 1 90 ? 21.684 -4.220 -8.496 1.00 82.12 90 ASP A N 1
ATOM 668 C CA . ASP A 1 90 ? 22.826 -5.082 -8.815 1.00 82.12 90 ASP A CA 1
ATOM 669 C C . ASP A 1 90 ? 23.164 -5.012 -10.312 1.00 82.12 90 ASP A C 1
ATOM 671 O O . ASP A 1 90 ? 22.484 -5.573 -11.171 1.00 82.12 90 ASP A O 1
ATOM 675 N N . ARG A 1 91 ? 24.240 -4.286 -10.632 1.00 73.31 91 ARG A N 1
ATOM 676 C CA . ARG A 1 91 ? 24.728 -4.107 -12.006 1.00 73.31 91 ARG A CA 1
ATOM 677 C C . ARG A 1 91 ? 25.454 -5.337 -12.546 1.00 73.31 91 ARG A C 1
ATOM 679 O O . ARG A 1 91 ? 25.669 -5.398 -13.752 1.00 73.31 91 ARG A O 1
ATOM 686 N N . ALA A 1 92 ? 25.852 -6.273 -11.682 1.00 81.94 92 ALA A N 1
ATOM 687 C CA . ALA A 1 92 ? 26.447 -7.538 -12.099 1.00 81.94 92 ALA A CA 1
ATOM 688 C C . ALA A 1 92 ? 25.379 -8.567 -12.508 1.00 81.94 92 ALA A C 1
ATOM 690 O O . ALA A 1 92 ? 25.701 -9.558 -13.164 1.00 81.94 92 ALA A O 1
ATOM 691 N N . ALA A 1 93 ? 24.112 -8.328 -12.157 1.00 81.12 93 ALA A N 1
ATOM 692 C CA . ALA A 1 93 ? 22.998 -9.156 -12.584 1.00 81.12 93 ALA A CA 1
ATOM 693 C C . ALA A 1 93 ? 22.773 -9.043 -14.102 1.00 81.12 93 ALA A C 1
ATOM 695 O O . ALA A 1 93 ? 22.842 -7.962 -14.691 1.00 81.12 93 ALA A O 1
ATOM 696 N N . GLY A 1 94 ? 22.467 -10.175 -14.742 1.00 84.56 94 GLY A N 1
ATOM 697 C CA . GLY A 1 94 ? 22.098 -10.197 -16.156 1.00 84.56 94 GLY A CA 1
ATOM 698 C C . GLY A 1 94 ? 20.815 -9.394 -16.440 1.00 84.56 94 GLY A C 1
ATOM 699 O O . GLY A 1 94 ? 20.027 -9.145 -15.523 1.00 84.56 94 GLY A O 1
ATOM 700 N N . PRO A 1 95 ? 20.555 -9.018 -17.707 1.00 81.81 95 PRO A N 1
ATOM 701 C CA . PRO A 1 95 ? 19.401 -8.196 -18.086 1.00 81.81 95 PRO A CA 1
ATOM 702 C C . PRO A 1 95 ? 18.051 -8.745 -17.601 1.00 81.81 95 PRO A C 1
ATOM 704 O O . PRO A 1 95 ? 17.200 -7.982 -17.156 1.00 81.81 95 PRO A O 1
ATOM 707 N N . GLU A 1 96 ? 17.881 -10.067 -17.634 1.00 82.88 96 GLU A N 1
ATOM 708 C CA . GLU A 1 96 ? 16.673 -10.760 -17.174 1.00 82.88 96 GLU A CA 1
ATOM 709 C C . GLU A 1 96 ? 16.450 -10.604 -15.663 1.00 82.88 96 GLU A C 1
ATOM 711 O O . GLU A 1 96 ? 15.365 -10.232 -15.221 1.00 82.88 96 GLU A O 1
ATOM 716 N N . ALA A 1 97 ? 17.499 -10.805 -14.862 1.00 79.06 97 ALA A N 1
ATOM 717 C CA . ALA A 1 97 ? 17.432 -10.622 -13.416 1.00 79.06 97 ALA A CA 1
ATOM 718 C C . ALA A 1 97 ? 17.154 -9.154 -13.054 1.00 79.06 97 ALA A C 1
ATOM 720 O O . ALA A 1 97 ? 16.333 -8.869 -12.184 1.00 79.06 97 ALA A O 1
ATOM 721 N N . ARG A 1 98 ? 17.774 -8.207 -13.764 1.00 78.00 98 ARG A N 1
ATOM 722 C CA . ARG A 1 98 ? 17.523 -6.774 -13.570 1.00 78.00 98 ARG A CA 1
ATOM 723 C C . ARG A 1 98 ? 16.077 -6.394 -13.914 1.00 78.00 98 ARG A C 1
ATOM 725 O O . ARG A 1 98 ? 15.460 -5.642 -13.164 1.00 78.00 98 ARG A O 1
ATOM 732 N N . ALA A 1 99 ? 15.514 -6.946 -14.990 1.00 79.38 99 ALA A N 1
ATOM 733 C CA . ALA A 1 99 ? 14.104 -6.759 -15.336 1.00 79.38 99 ALA A CA 1
ATOM 734 C C . ALA A 1 99 ? 13.164 -7.349 -14.268 1.00 79.38 99 ALA A C 1
ATOM 736 O O . ALA A 1 99 ? 12.191 -6.704 -13.882 1.00 79.38 99 ALA A O 1
ATOM 737 N N . ALA A 1 100 ? 13.493 -8.524 -13.720 1.00 80.50 100 ALA A N 1
ATOM 738 C CA . ALA A 1 100 ? 12.695 -9.179 -12.684 1.00 80.50 100 ALA A CA 1
ATOM 739 C C . ALA A 1 100 ? 12.613 -8.376 -11.370 1.00 80.50 100 ALA A C 1
ATOM 741 O O . ALA A 1 100 ? 11.591 -8.426 -10.682 1.00 80.50 100 ALA A O 1
ATOM 742 N N . TYR A 1 101 ? 13.663 -7.625 -11.019 1.00 81.69 101 TYR A N 1
ATOM 743 C CA . TYR A 1 101 ? 13.726 -6.852 -9.771 1.00 81.69 101 TYR A CA 1
ATOM 744 C C . TYR A 1 101 ? 13.462 -5.352 -9.934 1.00 81.69 101 TYR A C 1
ATOM 746 O O . TYR A 1 101 ? 13.209 -4.686 -8.932 1.00 81.69 101 TYR A O 1
ATOM 754 N N . GLY A 1 102 ? 13.470 -4.815 -11.158 1.00 79.81 102 GLY A N 1
ATOM 755 C CA . GLY A 1 102 ? 13.340 -3.374 -11.410 1.00 79.81 102 GLY A CA 1
ATOM 756 C 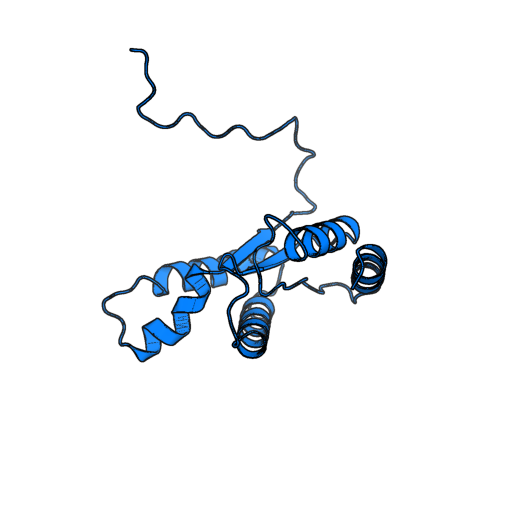C . GLY A 1 102 ? 12.072 -2.745 -10.824 1.00 79.81 102 GLY A C 1
ATOM 757 O O . GLY A 1 102 ? 12.109 -1.622 -10.327 1.00 79.81 102 GLY A O 1
ATOM 758 N N . TRP A 1 103 ? 10.961 -3.489 -10.769 1.00 86.00 103 TRP A N 1
ATOM 759 C CA . TRP A 1 103 ? 9.720 -3.000 -10.156 1.00 86.00 103 TRP A CA 1
ATOM 760 C C . TRP A 1 103 ? 9.887 -2.638 -8.669 1.00 86.00 103 TRP A C 1
ATOM 762 O O . TRP A 1 103 ? 9.206 -1.736 -8.185 1.00 86.00 103 TRP A O 1
ATOM 772 N N . ALA A 1 104 ? 10.816 -3.274 -7.949 1.00 84.06 104 ALA A N 1
ATOM 773 C CA . ALA A 1 104 ? 11.049 -3.024 -6.530 1.00 84.06 104 ALA A CA 1
ATOM 774 C C . ALA A 1 104 ? 11.634 -1.633 -6.235 1.00 84.06 104 ALA A C 1
ATOM 776 O O . ALA A 1 104 ? 11.485 -1.128 -5.121 1.00 84.06 104 ALA A O 1
ATOM 777 N N . GLU A 1 105 ? 12.272 -0.991 -7.217 1.00 82.44 105 GLU A N 1
ATOM 778 C CA . GLU A 1 105 ? 12.705 0.411 -7.104 1.00 82.44 105 GLU A CA 1
ATOM 779 C C . GLU A 1 105 ? 11.503 1.358 -7.049 1.00 82.44 105 GLU A C 1
ATOM 781 O O . GLU A 1 105 ? 11.571 2.447 -6.483 1.00 82.44 105 GLU A O 1
ATOM 786 N N . THR A 1 106 ? 10.378 0.905 -7.597 1.00 87.19 106 THR A N 1
ATOM 787 C CA . THR A 1 106 ? 9.155 1.684 -7.722 1.00 87.19 106 THR A CA 1
ATOM 788 C C . THR A 1 106 ? 8.133 1.366 -6.641 1.00 87.19 106 THR A C 1
ATOM 790 O O . THR A 1 106 ? 7.025 1.859 -6.749 1.00 87.19 106 THR A O 1
ATOM 793 N N . ILE A 1 107 ? 8.437 0.565 -5.610 1.00 91.44 107 ILE A N 1
ATOM 794 C CA . ILE A 1 107 ? 7.451 0.252 -4.559 1.00 91.44 107 ILE A CA 1
ATOM 795 C C . ILE A 1 107 ? 7.692 1.009 -3.258 1.00 91.44 107 ILE A C 1
ATOM 797 O O . ILE A 1 107 ? 8.815 1.113 -2.743 1.00 91.44 107 ILE A O 1
ATOM 801 N N . ALA A 1 108 ? 6.590 1.458 -2.673 1.00 92.88 108 ALA A N 1
ATOM 802 C CA . ALA A 1 108 ? 6.514 1.954 -1.314 1.00 92.88 108 ALA A CA 1
ATOM 803 C C . ALA A 1 108 ? 5.503 1.128 -0.511 1.00 92.88 108 ALA A C 1
ATOM 805 O O . ALA A 1 108 ? 4.521 0.613 -1.042 1.00 92.88 108 ALA A O 1
ATOM 806 N N . VAL A 1 109 ? 5.805 0.969 0.777 1.00 93.00 109 VAL A N 1
ATOM 807 C CA . VAL A 1 109 ? 5.011 0.187 1.724 1.00 93.00 109 VAL A CA 1
ATOM 808 C C . VAL A 1 109 ? 4.780 1.054 2.949 1.00 93.00 109 VAL A C 1
ATOM 810 O O . VAL A 1 109 ? 5.741 1.549 3.542 1.00 93.00 109 VAL A O 1
ATOM 813 N N . LEU A 1 110 ? 3.516 1.224 3.319 1.00 91.69 110 LEU A N 1
ATOM 814 C CA . LEU A 1 110 ? 3.111 1.780 4.601 1.00 91.69 110 LEU A CA 1
ATOM 815 C C . LEU A 1 110 ? 2.843 0.611 5.531 1.00 91.69 110 LEU A C 1
ATOM 817 O O . LEU A 1 110 ? 2.069 -0.275 5.194 1.00 91.69 110 LEU A O 1
ATOM 821 N N . LEU A 1 111 ? 3.491 0.625 6.688 1.00 89.62 111 LEU A N 1
ATOM 822 C CA . LEU A 1 111 ? 3.257 -0.313 7.773 1.00 89.62 111 LEU A CA 1
ATOM 823 C C . LEU A 1 111 ? 2.967 0.519 9.019 1.00 89.62 111 LEU A C 1
ATOM 825 O O . LEU A 1 111 ? 3.867 1.199 9.516 1.00 89.62 111 LEU A O 1
ATOM 829 N N . ASP A 1 112 ? 1.726 0.469 9.488 1.00 84.50 112 ASP A N 1
ATOM 830 C CA . ASP A 1 112 ? 1.258 1.099 10.716 1.00 84.50 112 ASP A CA 1
ATOM 831 C C . ASP A 1 112 ? 1.022 0.028 11.797 1.00 84.50 112 ASP A C 1
ATOM 833 O O . ASP A 1 112 ? -0.022 -0.627 11.818 1.00 84.50 112 ASP A O 1
ATOM 837 N N . PRO A 1 113 ? 2.029 -0.252 12.644 1.00 74.56 113 PRO A N 1
ATOM 838 C CA . PRO A 1 113 ? 1.917 -1.278 13.670 1.00 74.56 113 PRO A CA 1
ATOM 839 C C . PRO A 1 113 ? 0.848 -0.920 14.721 1.00 74.56 113 PRO A C 1
ATOM 841 O O . PRO A 1 113 ? 0.855 0.200 15.230 1.00 74.56 113 PRO A O 1
ATOM 844 N N . PRO A 1 114 ? -0.027 -1.860 15.125 1.00 68.75 114 PRO A N 1
ATOM 845 C CA . PRO A 1 114 ? -1.071 -1.592 16.119 1.00 68.75 114 PRO A CA 1
ATOM 846 C C . PRO A 1 114 ? -0.511 -1.343 17.529 1.00 68.75 114 PRO A C 1
ATOM 848 O O . PRO A 1 114 ? -1.171 -0.730 18.362 1.00 68.75 114 PRO A O 1
ATOM 851 N N . ASP A 1 115 ? 0.705 -1.814 17.808 1.00 74.12 115 ASP A N 1
ATOM 852 C CA . ASP A 1 115 ? 1.441 -1.608 19.057 1.00 74.12 115 ASP A CA 1
ATOM 853 C C . ASP A 1 115 ? 2.221 -0.283 19.082 1.00 74.12 115 ASP A C 1
ATOM 855 O O . ASP A 1 115 ? 2.904 0.027 20.063 1.00 74.12 115 ASP A O 1
ATOM 859 N N . ARG A 1 116 ? 2.122 0.528 18.021 1.00 67.06 116 ARG A N 1
ATOM 860 C CA . ARG A 1 116 ? 2.793 1.822 17.956 1.00 67.06 116 ARG A CA 1
ATOM 861 C C . ARG A 1 116 ? 2.144 2.787 18.956 1.00 67.06 116 ARG A C 1
ATOM 863 O O . ARG A 1 116 ? 0.949 3.060 18.848 1.00 67.06 116 ARG A O 1
ATOM 870 N N . PRO A 1 117 ? 2.903 3.356 19.911 1.00 73.50 117 PRO A N 1
ATOM 871 C CA . PRO A 1 117 ? 2.341 4.338 20.826 1.00 73.50 117 PRO A CA 1
ATOM 872 C C . PRO A 1 117 ? 1.834 5.564 20.042 1.00 73.50 117 PRO A C 1
ATOM 874 O O . PRO A 1 117 ? 2.469 5.951 19.046 1.00 73.50 117 PRO A O 1
ATOM 877 N N . PRO A 1 118 ? 0.730 6.201 20.487 1.00 68.62 118 PRO A N 1
ATOM 878 C CA . PRO A 1 118 ? 0.221 7.423 19.873 1.00 68.62 118 PRO A CA 1
ATOM 879 C C . PRO A 1 118 ? 1.351 8.446 19.755 1.00 68.62 118 PRO A C 1
ATOM 881 O O . PRO A 1 118 ? 2.057 8.715 20.729 1.00 68.62 118 PRO A O 1
ATOM 884 N N . HIS A 1 119 ? 1.590 8.972 18.556 1.00 65.00 119 HIS A N 1
ATOM 885 C CA . HIS A 1 119 ? 2.722 9.872 18.336 1.00 65.00 119 HIS A CA 1
ATOM 886 C C . HIS A 1 119 ? 2.492 11.184 19.085 1.00 65.00 119 HIS A C 1
ATOM 888 O O . HIS A 1 119 ? 1.431 11.791 18.969 1.00 65.00 119 HIS A O 1
ATOM 894 N N . GLY A 1 120 ? 3.509 11.650 19.812 1.00 60.19 120 GLY A N 1
ATOM 895 C CA . GLY A 1 120 ? 3.489 12.924 20.537 1.00 60.19 120 GLY A CA 1
ATOM 896 C C . GLY A 1 120 ? 3.643 14.171 19.655 1.00 60.19 120 GLY A C 1
ATOM 897 O O . GLY A 1 120 ? 3.981 15.228 20.177 1.00 60.19 120 GLY A O 1
ATOM 898 N N . GLY A 1 121 ? 3.455 14.066 18.334 1.00 67.81 121 GLY A N 1
ATOM 899 C CA . GLY A 1 121 ? 3.604 15.181 17.396 1.00 67.81 121 GLY A CA 1
ATOM 900 C C . GLY A 1 121 ? 4.057 14.767 15.994 1.00 67.81 121 GLY A C 1
ATOM 901 O O . GLY A 1 121 ? 4.267 13.587 15.706 1.00 67.81 121 GLY A O 1
ATOM 902 N N . ARG A 1 122 ? 4.200 15.767 15.115 1.00 68.94 122 ARG A N 1
ATOM 903 C CA . ARG A 1 122 ? 4.750 15.622 13.760 1.00 68.94 122 ARG A CA 1
ATOM 904 C C . ARG A 1 122 ? 6.224 15.215 13.841 1.00 68.94 122 ARG A C 1
ATOM 906 O O . ARG A 1 122 ? 6.979 15.777 14.629 1.00 68.94 122 ARG A O 1
ATOM 913 N N . LEU A 1 123 ? 6.629 14.242 13.023 1.00 69.75 123 LEU A N 1
ATOM 914 C CA . LEU A 1 123 ? 8.044 13.936 12.828 1.00 69.75 123 LEU A CA 1
ATOM 915 C C . LEU A 1 123 ? 8.665 15.045 11.979 1.00 69.75 123 LEU A C 1
ATOM 917 O O . LEU A 1 123 ? 8.226 15.277 10.852 1.00 69.75 123 LEU A O 1
ATOM 921 N N . GLU A 1 124 ? 9.682 15.702 12.520 1.00 76.06 124 GLU A N 1
ATOM 922 C CA . GLU A 1 124 ? 10.503 16.643 11.768 1.00 76.06 124 GLU A CA 1
ATOM 923 C C . GLU A 1 124 ? 11.657 15.892 11.105 1.00 76.06 124 GLU A C 1
ATOM 925 O O . GLU A 1 124 ? 12.211 14.941 11.670 1.00 76.06 124 GLU A O 1
ATOM 930 N N . ALA A 1 125 ? 12.002 16.296 9.882 1.00 72.81 125 ALA A N 1
ATOM 931 C CA . ALA A 1 125 ? 13.184 15.761 9.226 1.00 72.81 125 ALA A CA 1
ATOM 932 C C . ALA A 1 125 ? 14.418 16.102 10.081 1.00 72.81 125 ALA A C 1
ATOM 934 O O . ALA A 1 125 ? 14.519 17.231 10.572 1.00 72.81 125 ALA A O 1
ATOM 935 N N . PRO A 1 126 ? 15.360 15.161 10.282 1.00 74.44 126 PRO A N 1
ATOM 936 C CA . PRO A 1 126 ? 16.624 15.510 10.908 1.00 74.44 126 PRO A CA 1
ATOM 937 C C . PRO A 1 126 ? 17.310 16.599 10.068 1.00 74.44 126 PRO A C 1
ATOM 939 O O . PRO A 1 126 ? 17.198 16.561 8.837 1.00 74.44 126 PRO A O 1
ATOM 942 N N . PRO A 1 127 ? 18.006 17.561 10.700 1.00 80.31 127 PRO A N 1
ATOM 943 C CA . PRO A 1 127 ? 18.715 18.600 9.967 1.00 80.31 127 PRO A CA 1
ATOM 944 C C . PRO A 1 127 ? 19.677 17.949 8.972 1.00 80.31 127 PRO A C 1
ATOM 946 O O . PRO A 1 127 ? 20.410 17.014 9.318 1.00 80.31 127 PRO A O 1
ATOM 949 N N . LEU A 1 128 ? 19.648 18.414 7.723 1.00 78.38 128 LEU A N 1
ATOM 950 C CA . LEU A 1 128 ? 20.583 17.945 6.711 1.00 78.38 128 LEU A CA 1
ATOM 951 C C . LEU A 1 128 ? 21.989 18.379 7.139 1.00 78.38 128 LEU A C 1
ATOM 953 O O . LEU A 1 128 ? 22.220 19.537 7.485 1.00 78.38 128 LEU A O 1
ATOM 957 N N . LEU A 1 129 ? 22.937 17.439 7.156 1.00 64.50 129 LEU A N 1
ATOM 958 C CA . LEU A 1 129 ? 24.332 17.741 7.475 1.00 64.50 129 LEU A CA 1
ATOM 959 C C . LEU A 1 129 ? 24.861 18.767 6.459 1.00 64.50 129 LEU A C 1
ATOM 961 O O . LEU A 1 129 ? 25.090 18.414 5.304 1.00 64.50 129 LEU A O 1
ATOM 965 N N . GLY A 1 130 ? 25.048 20.021 6.882 1.00 60.94 130 GLY A N 1
ATOM 966 C CA . GLY A 1 130 ? 25.637 21.080 6.053 1.00 60.94 130 GLY A CA 1
ATOM 967 C C . GLY A 1 130 ? 24.947 22.442 6.114 1.00 60.94 130 GLY A C 1
ATOM 968 O O . GLY A 1 130 ? 25.545 23.418 5.678 1.00 60.94 130 GLY A O 1
ATOM 969 N N . GLU A 1 131 ? 23.751 22.553 6.693 1.00 56.94 131 GLU A N 1
ATOM 970 C CA . GLU A 1 131 ? 23.092 23.851 6.924 1.00 56.94 131 GLU A CA 1
ATOM 971 C C . GLU A 1 131 ? 23.497 24.432 8.290 1.00 56.94 131 GLU A C 1
ATOM 973 O O . GLU A 1 131 ? 22.670 24.717 9.151 1.00 56.94 131 GLU A O 1
ATOM 978 N N . GLY A 1 132 ? 24.806 24.538 8.522 1.00 54.00 132 GLY A N 1
ATOM 979 C CA . GLY A 1 132 ? 25.359 25.344 9.606 1.00 54.00 132 GLY A CA 1
ATOM 980 C C . GLY A 1 132 ? 25.657 26.741 9.073 1.00 54.00 132 GLY A C 1
ATOM 981 O O . GLY A 1 132 ? 26.541 26.871 8.235 1.00 54.00 132 GLY A O 1
ATOM 982 N N . GLU A 1 133 ? 24.870 27.718 9.528 1.00 54.41 133 GLU A N 1
ATOM 983 C CA . GLU A 1 133 ? 25.099 29.175 9.547 1.00 54.41 133 GLU A CA 1
ATOM 984 C C . GLU A 1 133 ? 26.138 29.736 8.551 1.00 54.41 133 GLU A C 1
ATOM 986 O O . GLU A 1 133 ? 27.347 29.665 8.778 1.00 54.41 133 GLU A O 1
ATOM 991 N N . GLN A 1 134 ? 25.641 30.384 7.488 1.00 41.34 134 GLN A N 1
ATOM 992 C CA . GLN A 1 134 ? 26.341 31.505 6.849 1.00 41.34 134 GLN A CA 1
ATOM 993 C C . GLN A 1 134 ? 25.764 32.821 7.363 1.00 41.34 134 GLN A C 1
ATOM 995 O O . GLN A 1 134 ? 24.517 32.903 7.447 1.00 41.34 134 GLN A O 1
#

pLDDT: mean 85.04, std 10.29, range [41.34, 96.69]

Mean predicted aligned error: 7.46 Å

Foldseek 3Di:
DALVVLLVVLLPDDPPDEAEEAAACPDDPNVSNVVSNVVSPPQKYKYFNDHPPDDCVVVLVVVVVVLSVCAPDLVSSVVSLVVLVVQQVPPVDDPVSNVVSVRSVGMDMHGHDPPDPDDPDDDDDDDDPPPDDD

Solvent-accessible surface area (backbone atoms only — not comparable to full-atom values): 8090 Å² total; per-residue (Å²): 135,53,57,66,60,47,22,53,57,49,53,71,45,63,91,86,62,62,57,73,41,78,30,34,50,93,50,70,70,33,29,44,52,51,53,20,39,51,74,42,64,46,46,41,38,39,32,24,65,47,77,78,85,72,87,56,56,68,61,50,52,55,52,49,50,54,54,50,69,74,24,93,40,87,78,44,38,56,56,58,54,50,53,38,54,65,51,30,76,41,79,86,49,53,73,68,58,31,61,74,26,45,63,47,77,32,55,47,74,50,76,54,63,90,85,59,73,84,75,94,62,84,86,73,80,76,82,67,95,77,83,70,85,131

Nearest PDB structures (foldseek):
  7uk7-assembly1_A  TM=6.050E-01  e=2.973E+00  Escherichia coli K-12
  2iks-assembly1_B  TM=4.737E-01  e=7.593E+00  Escherichia coli K-12
  4joq-assembly1_B  TM=3.198E-01  e=9.159E+00  Cereibacter sphaeroides ATCC 17025

Radius of gyration: 17.2 Å; Cα contacts (8 Å, |Δi|>4): 134; chains: 1; bounding box: 44×46×40 Å

Sequence (134 aa):
ETWAEAYDRLRDAEGGTVPVYCGPVGSGDGLMAMNAALAAGHPLALWRTGAHDHTDCAEFHERADRLLADAATAWGVRGPVRSLRTRAPDRAAGPEARAAYGWAETIAVLLDPPDRPPHGGRLEAPPLLGEGEQ